Protein AF-A0A7S1MM75-F1 (afdb_monomer_lite)

InterPro domains:
  IPR050910 JMJD6 family arginine demethylases/lysyl-hydroxylases [PTHR12480] (43-169)

Radius of gyration: 20.48 Å; chains: 1; bounding box: 41×46×48 Å

Sequence (169 aa):
VRCKRLVRPDWSQARWQQDDLRSRAWPEATREPVDGGQKCLRLGVSEADRVDPDRPAILDGVMDLWPDRGRWELGSLLREYGDAELVVGATSPEEDEEGGDEAASMPVTMTLQGYCEYARRQRDDCPLYIFDDTFLDSGCSLAGAYSRPPCFAEDFMAALGECRPPHRW

pLDDT: mean 81.1, std 16.84, range [35.84, 98.25]

Structure (mmCIF, N/CA/C/O backbone):
data_AF-A0A7S1MM75-F1
#
_entry.id   AF-A0A7S1MM75-F1
#
loop_
_atom_site.group_PDB
_atom_site.id
_atom_site.type_symbol
_atom_site.label_atom_id
_atom_site.label_alt_id
_atom_site.label_comp_id
_atom_site.label_asym_id
_atom_site.label_entity_id
_atom_site.label_seq_id
_atom_site.pdbx_PDB_ins_code
_a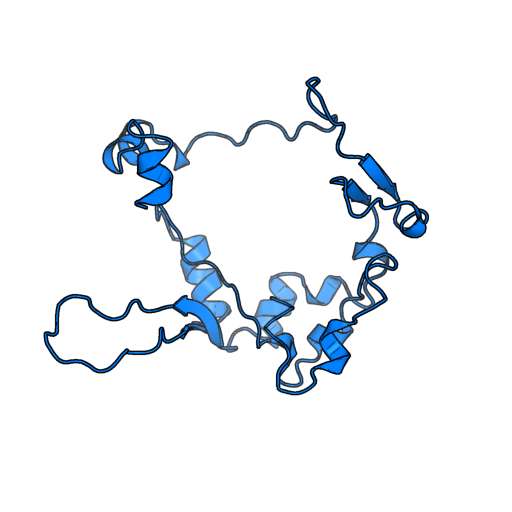tom_site.Cartn_x
_atom_site.Cartn_y
_atom_site.Cartn_z
_atom_site.occupancy
_atom_site.B_iso_or_equiv
_atom_site.auth_seq_id
_atom_site.auth_comp_id
_atom_site.auth_asym_id
_atom_site.auth_atom_id
_atom_site.pdbx_PDB_model_num
ATOM 1 N N . VAL A 1 1 ? 5.642 19.246 6.621 1.00 49.38 1 VAL A N 1
ATOM 2 C CA . VAL A 1 1 ? 5.010 20.596 6.514 1.00 49.38 1 VAL A CA 1
ATOM 3 C C . VAL A 1 1 ? 5.926 21.660 5.890 1.00 49.38 1 VAL A C 1
ATOM 5 O O . VAL A 1 1 ? 5.449 22.447 5.077 1.00 49.38 1 VAL A O 1
ATOM 8 N N . ARG A 1 2 ? 7.236 21.676 6.189 1.00 37.78 2 ARG A N 1
ATOM 9 C CA . ARG A 1 2 ? 8.204 22.658 5.648 1.00 37.78 2 ARG A CA 1
ATOM 10 C C . ARG A 1 2 ? 8.269 22.685 4.109 1.00 37.78 2 ARG A C 1
ATOM 12 O O . ARG A 1 2 ? 8.165 23.755 3.522 1.00 37.78 2 ARG A O 1
ATOM 19 N N . CYS A 1 3 ? 8.307 21.518 3.460 1.00 35.84 3 CYS A N 1
ATOM 20 C CA . CYS A 1 3 ? 8.364 21.405 1.994 1.00 35.84 3 CYS A CA 1
ATOM 21 C C . CYS A 1 3 ? 7.099 21.951 1.306 1.00 35.84 3 CYS A C 1
ATOM 23 O O . CYS A 1 3 ? 7.188 22.644 0.300 1.00 35.84 3 CYS A O 1
ATOM 25 N N . LYS A 1 4 ? 5.916 21.713 1.894 1.00 41.34 4 LYS A N 1
ATOM 26 C CA . LYS A 1 4 ? 4.640 22.246 1.384 1.00 41.34 4 LYS A CA 1
ATOM 27 C C . LYS A 1 4 ? 4.546 23.774 1.558 1.00 41.34 4 LYS A C 1
ATOM 29 O O . LYS A 1 4 ? 4.078 24.449 0.650 1.00 41.34 4 LYS A O 1
ATOM 34 N N . ARG A 1 5 ? 5.063 24.326 2.668 1.00 45.28 5 ARG A N 1
ATOM 35 C CA . ARG A 1 5 ? 5.125 25.784 2.926 1.00 45.28 5 ARG A CA 1
ATOM 36 C C . ARG A 1 5 ? 6.074 26.538 1.993 1.00 45.28 5 ARG A C 1
ATOM 38 O O . ARG A 1 5 ? 5.796 27.688 1.679 1.00 45.28 5 ARG A O 1
ATOM 45 N N . LEU A 1 6 ? 7.177 25.920 1.563 1.00 49.62 6 LEU A N 1
ATOM 46 C CA . LEU A 1 6 ? 8.132 26.551 0.639 1.00 49.62 6 LEU A CA 1
ATOM 47 C C . LEU A 1 6 ? 7.530 26.768 -0.755 1.00 49.62 6 LEU A C 1
ATOM 49 O O . LEU A 1 6 ? 7.788 27.789 -1.380 1.00 49.62 6 LEU A O 1
ATOM 53 N N . VAL A 1 7 ? 6.701 25.830 -1.220 1.00 52.22 7 VAL A N 1
ATOM 54 C CA . VAL A 1 7 ? 6.049 25.908 -2.538 1.00 52.22 7 VAL A CA 1
ATOM 55 C C . VAL A 1 7 ? 4.727 26.687 -2.472 1.00 52.22 7 VAL A C 1
ATOM 57 O O . VAL A 1 7 ? 4.302 27.269 -3.467 1.00 52.22 7 VAL A O 1
ATOM 60 N N . ARG A 1 8 ? 4.066 26.715 -1.305 1.00 57.75 8 ARG A N 1
ATOM 61 C CA . ARG A 1 8 ? 2.775 27.388 -1.072 1.00 57.75 8 ARG A CA 1
ATOM 62 C C . ARG A 1 8 ? 2.793 28.155 0.257 1.00 57.75 8 ARG A C 1
ATOM 64 O O . ARG A 1 8 ? 2.260 27.673 1.257 1.00 57.75 8 ARG A O 1
ATOM 71 N N . PRO A 1 9 ? 3.421 29.343 0.304 1.00 60.53 9 PRO A N 1
ATOM 72 C CA . PRO A 1 9 ? 3.536 30.134 1.534 1.00 60.53 9 PRO A CA 1
ATOM 73 C C . PRO A 1 9 ? 2.181 30.644 2.053 1.00 60.53 9 PRO A C 1
ATOM 75 O O . PRO A 1 9 ? 2.051 30.968 3.231 1.00 60.53 9 PRO A O 1
ATOM 78 N N . ASP A 1 10 ? 1.162 30.660 1.193 1.00 59.78 10 ASP A N 1
ATOM 79 C CA . ASP A 1 10 ? -0.234 30.979 1.491 1.00 59.78 10 ASP A CA 1
ATOM 80 C C . ASP A 1 10 ? -1.006 29.824 2.162 1.00 59.78 10 ASP A C 1
ATOM 82 O O . ASP A 1 10 ? -2.157 30.001 2.569 1.00 59.78 10 ASP A O 1
ATOM 86 N N . TRP A 1 11 ? -0.410 28.632 2.262 1.00 61.09 11 TRP A N 1
ATOM 87 C CA . TRP A 1 11 ? -0.974 27.473 2.954 1.00 61.09 11 TRP A CA 1
ATOM 88 C C . TRP A 1 11 ? -0.505 27.444 4.414 1.00 61.09 11 TRP A C 1
ATOM 90 O O . TRP A 1 11 ? 0.391 26.688 4.796 1.00 61.09 11 TRP A O 1
ATOM 100 N N . SER A 1 12 ? -1.113 28.293 5.245 1.00 65.94 12 SER A N 1
ATOM 101 C CA . SER A 1 12 ? -1.007 28.193 6.704 1.00 65.94 12 SER A CA 1
ATOM 102 C C . SER A 1 12 ? -1.978 27.135 7.239 1.00 65.94 12 SER A C 1
ATOM 104 O O . SER A 1 12 ? -3.026 26.887 6.644 1.00 65.94 12 SER A O 1
ATOM 106 N N . GLN A 1 13 ? -1.664 26.524 8.385 1.00 57.41 13 GLN A N 1
ATOM 107 C CA . GLN A 1 13 ? -2.578 25.585 9.049 1.00 57.41 13 GLN A CA 1
ATOM 108 C C . GLN A 1 13 ? -3.929 26.247 9.388 1.00 57.41 13 GLN A C 1
ATOM 110 O O . GLN A 1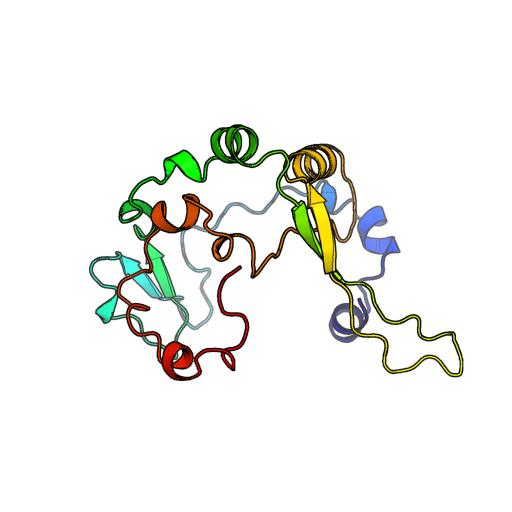 13 ? -4.979 25.632 9.250 1.00 57.41 13 GLN A O 1
ATOM 115 N N . ALA A 1 14 ? -3.916 27.546 9.710 1.00 61.94 14 ALA A N 1
ATOM 116 C CA . ALA A 1 14 ? -5.122 28.331 9.968 1.00 61.94 14 ALA A CA 1
ATOM 117 C C . ALA A 1 14 ? -6.068 28.421 8.754 1.00 61.94 14 ALA A C 1
ATOM 119 O O . ALA A 1 14 ? -7.286 28.442 8.924 1.00 61.94 14 ALA A O 1
ATOM 120 N N . ARG A 1 15 ? -5.533 28.428 7.525 1.00 63.41 15 ARG A N 1
ATOM 121 C CA . 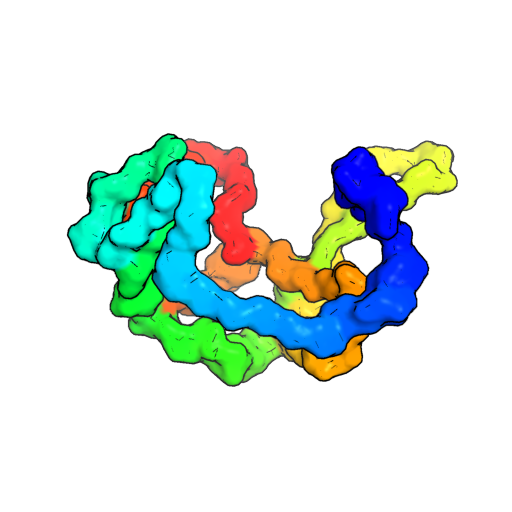ARG A 1 15 ? -6.342 28.534 6.303 1.00 63.41 15 ARG A CA 1
ATOM 122 C C . ARG A 1 15 ? -7.184 27.287 6.030 1.00 63.41 15 ARG A C 1
ATOM 124 O O . ARG A 1 15 ? -8.301 27.411 5.542 1.00 63.41 15 ARG A O 1
ATOM 131 N N . TRP A 1 16 ? -6.682 26.099 6.372 1.00 57.56 16 TRP A N 1
ATOM 132 C CA . TRP A 1 16 ? -7.411 24.837 6.186 1.00 57.56 16 TRP A CA 1
ATOM 133 C C . TRP A 1 16 ? -8.734 24.813 6.953 1.00 57.56 16 TRP A C 1
ATOM 135 O O . TRP A 1 16 ? -9.756 24.401 6.401 1.00 57.56 16 TRP A O 1
ATOM 145 N N . GLN A 1 17 ? -8.717 25.313 8.194 1.00 61.56 17 GLN A N 1
ATOM 146 C CA . GLN A 1 17 ? -9.915 25.437 9.023 1.00 61.56 17 GLN A CA 1
ATOM 147 C C . GLN A 1 17 ? -10.809 26.598 8.583 1.00 61.56 17 GLN A C 1
ATOM 149 O O . GLN A 1 17 ? -12.029 26.463 8.592 1.00 61.56 17 GLN A O 1
ATOM 154 N N . GLN A 1 18 ? -10.214 27.723 8.176 1.00 64.50 18 GLN A N 1
ATOM 155 C CA . GLN A 1 18 ? -10.958 28.910 7.753 1.00 64.50 18 GLN A CA 1
ATOM 156 C C . GLN A 1 18 ? -11.769 28.677 6.468 1.00 64.50 18 GLN A C 1
ATOM 158 O O . GLN A 1 18 ? -12.900 29.147 6.372 1.00 64.50 18 GLN A O 1
ATOM 163 N N . ASP A 1 19 ? -11.211 27.931 5.513 1.00 66.94 19 ASP A N 1
ATOM 164 C CA . ASP A 1 19 ? -11.846 27.644 4.220 1.00 66.94 19 ASP A CA 1
ATOM 165 C C . ASP A 1 19 ? -12.695 26.351 4.239 1.00 66.94 19 ASP A C 1
ATOM 167 O O . ASP A 1 19 ? -13.187 25.936 3.186 1.00 66.94 19 ASP A O 1
ATOM 171 N N . ASP A 1 20 ? -12.829 25.702 5.409 1.00 68.69 20 ASP A N 1
ATOM 172 C CA . ASP A 1 20 ? -13.506 24.412 5.636 1.00 68.69 20 ASP A CA 1
ATOM 173 C C . ASP A 1 20 ? -13.202 23.391 4.526 1.00 68.69 20 ASP A C 1
ATOM 175 O O . ASP A 1 20 ? -14.082 22.705 4.014 1.00 68.69 20 ASP A O 1
ATOM 179 N N . LEU A 1 21 ? -11.929 23.293 4.115 1.00 65.94 21 LEU A N 1
ATOM 180 C CA . LEU A 1 21 ? -11.534 22.500 2.941 1.00 65.94 21 LEU A CA 1
ATOM 181 C C . LEU A 1 21 ? -11.920 21.018 3.067 1.00 65.94 21 LEU A C 1
ATOM 183 O O . LEU A 1 21 ? -12.115 20.353 2.054 1.00 65.94 21 LEU A O 1
ATOM 187 N N . ARG A 1 22 ? -12.102 20.526 4.297 1.00 63.38 22 ARG A N 1
ATOM 188 C CA . ARG A 1 22 ? -12.620 19.187 4.615 1.00 63.38 22 ARG A CA 1
ATOM 189 C C . ARG A 1 22 ? -14.052 18.926 4.125 1.00 63.38 22 ARG A C 1
ATOM 191 O O . ARG A 1 22 ? -14.415 17.768 3.952 1.00 63.38 22 ARG A O 1
ATOM 198 N N . SER A 1 23 ? -14.877 19.963 3.960 1.00 68.50 23 SER A N 1
ATOM 199 C CA . SER A 1 23 ? -16.274 19.839 3.521 1.00 68.50 23 SER A CA 1
ATOM 200 C C . SER A 1 23 ? -16.444 20.060 2.024 1.00 68.50 23 SER A C 1
ATOM 202 O O . SER A 1 23 ? -17.539 19.865 1.490 1.00 68.50 23 SER A O 1
ATOM 204 N N . ARG A 1 24 ? -15.369 20.442 1.323 1.00 71.88 24 ARG A N 1
ATOM 205 C CA . ARG A 1 24 ? -15.412 20.575 -0.128 1.00 71.88 24 ARG A CA 1
ATOM 206 C C . ARG A 1 24 ? -15.689 19.220 -0.756 1.00 71.88 24 ARG A C 1
ATOM 208 O O . ARG A 1 24 ? -15.008 18.235 -0.480 1.00 71.88 24 ARG A O 1
ATOM 215 N N . ALA A 1 25 ? -16.674 19.202 -1.647 1.00 74.50 25 ALA A N 1
ATOM 216 C CA . ALA A 1 25 ? -16.888 18.064 -2.515 1.00 74.50 25 ALA A CA 1
ATOM 217 C C . ALA A 1 25 ? -15.629 17.834 -3.356 1.00 74.50 25 ALA A C 1
ATOM 219 O O . ALA A 1 25 ? -15.019 18.780 -3.868 1.00 74.50 25 ALA A O 1
ATOM 220 N N . TRP A 1 26 ? -15.255 16.568 -3.496 1.00 75.06 26 TRP A N 1
ATOM 221 C CA . TRP A 1 26 ? -14.245 16.180 -4.462 1.00 75.06 26 TRP A CA 1
ATOM 222 C C . TRP A 1 26 ? -14.721 16.588 -5.860 1.00 75.06 26 TRP A C 1
ATOM 224 O O . TRP A 1 26 ? -15.918 16.472 -6.146 1.00 75.06 26 TRP A O 1
ATOM 234 N N . PRO A 1 27 ? -13.824 17.088 -6.727 1.00 77.62 27 PRO A N 1
ATOM 235 C CA . PRO A 1 27 ? -14.190 17.341 -8.111 1.00 77.62 27 PRO A CA 1
ATOM 236 C C . PRO A 1 27 ? -14.683 16.038 -8.749 1.00 77.62 27 PRO A C 1
ATOM 238 O O . PRO A 1 27 ? -14.236 14.950 -8.375 1.00 77.62 27 PRO A O 1
ATOM 241 N N . GLU A 1 28 ? -15.596 16.141 -9.716 1.00 74.75 28 GLU A N 1
ATOM 242 C CA . GLU A 1 28 ? -15.983 14.967 -10.495 1.00 74.75 28 GLU A CA 1
ATOM 243 C C . GLU A 1 28 ? -14.736 14.345 -11.124 1.00 74.75 28 GLU A C 1
ATOM 245 O O . GLU A 1 28 ? -13.902 15.042 -11.708 1.00 74.75 28 GLU A O 1
ATOM 250 N N . ALA A 1 29 ? -14.598 13.026 -10.980 1.00 68.94 29 ALA A N 1
ATOM 251 C CA . ALA A 1 29 ? -13.496 12.301 -11.582 1.00 68.94 29 ALA A CA 1
ATOM 252 C C . ALA A 1 29 ? -13.553 12.495 -13.103 1.00 68.94 29 ALA A C 1
ATOM 254 O O . ALA A 1 29 ? -14.459 11.997 -13.778 1.00 68.94 29 ALA A O 1
ATOM 255 N N . THR A 1 30 ? -12.588 13.228 -13.650 1.00 61.44 30 THR A N 1
ATOM 256 C CA . THR A 1 30 ? -12.484 13.434 -15.090 1.00 61.44 30 THR A CA 1
ATOM 257 C C . THR A 1 30 ? -12.125 12.103 -15.737 1.00 61.44 30 THR A C 1
ATOM 259 O O . THR A 1 30 ? -11.048 11.557 -15.505 1.00 61.44 30 THR A O 1
ATOM 262 N N . ARG A 1 31 ? -13.050 11.552 -16.530 1.00 57.22 31 ARG A N 1
ATOM 263 C CA . ARG A 1 31 ? -12.836 10.285 -17.251 1.00 57.22 31 ARG A CA 1
ATOM 264 C C . ARG A 1 31 ? -11.818 10.415 -18.381 1.00 57.22 31 ARG A C 1
ATOM 266 O O . ARG A 1 31 ? -11.221 9.414 -18.768 1.00 57.22 31 ARG A O 1
ATOM 273 N N . GLU A 1 32 ? -11.619 11.632 -18.872 1.00 57.16 32 GLU A N 1
ATOM 274 C CA . GLU A 1 32 ? -10.648 11.952 -19.909 1.00 57.16 32 GLU A CA 1
ATOM 275 C C . GLU A 1 32 ? -9.541 12.851 -19.348 1.00 57.16 32 GLU A C 1
ATOM 277 O O . GLU A 1 32 ? -9.818 13.685 -18.479 1.00 57.16 32 GLU A O 1
ATOM 282 N N . PRO A 1 33 ? -8.290 12.698 -19.819 1.00 54.22 33 PRO A N 1
ATOM 283 C CA . PRO A 1 33 ? -7.217 13.616 -19.475 1.00 54.22 33 PRO A CA 1
ATOM 284 C C . PRO A 1 33 ? -7.628 15.039 -19.857 1.00 54.22 33 PRO A C 1
ATOM 286 O O . PRO A 1 33 ? -7.939 15.303 -21.017 1.00 54.22 33 PRO A O 1
ATOM 289 N N . VAL A 1 34 ? -7.633 15.949 -18.884 1.00 54.22 34 VAL A N 1
ATOM 290 C CA . VAL A 1 34 ? -7.856 17.374 -19.140 1.00 54.22 34 VAL A CA 1
ATOM 291 C C . VAL A 1 34 ? -6.722 17.863 -20.046 1.00 54.22 34 VAL A C 1
ATOM 293 O O . VAL A 1 34 ? -5.548 17.684 -19.723 1.00 54.22 34 VAL A O 1
ATOM 296 N N . ASP A 1 35 ? -7.081 18.398 -21.211 1.00 45.25 35 ASP A N 1
ATOM 297 C CA . ASP A 1 35 ? -6.161 18.800 -22.279 1.00 45.25 35 ASP A CA 1
ATOM 298 C C . ASP A 1 35 ? -5.044 19.726 -21.760 1.00 45.25 35 ASP A C 1
ATOM 300 O O . ASP A 1 35 ? -5.319 20.716 -21.078 1.00 45.25 35 ASP A O 1
ATOM 304 N N . GLY A 1 36 ? -3.779 19.420 -22.086 1.00 49.88 36 GLY A N 1
ATOM 305 C CA . GLY A 1 36 ? -2.650 20.245 -21.625 1.00 49.88 36 GLY A CA 1
ATOM 306 C C . GLY A 1 36 ? -1.224 19.679 -21.673 1.00 49.88 36 GLY A C 1
ATOM 307 O O . GLY A 1 36 ? -0.341 20.292 -21.084 1.00 49.88 36 GLY A O 1
ATOM 308 N N . GLY A 1 37 ? -0.955 18.570 -22.373 1.00 55.03 37 GLY A N 1
ATOM 309 C CA . GLY A 1 37 ? 0.415 18.071 -22.594 1.00 55.03 37 GLY A CA 1
ATOM 310 C C . GLY A 1 37 ? 0.772 16.828 -21.772 1.00 55.03 37 GLY A C 1
ATOM 311 O O . GLY A 1 37 ? 0.523 16.762 -20.578 1.00 55.03 37 GLY A O 1
ATOM 312 N N . GLN A 1 38 ? 1.325 15.828 -22.472 1.00 54.47 38 GLN A N 1
ATOM 313 C CA . GLN A 1 38 ? 1.525 14.431 -22.054 1.00 54.47 38 GLN A CA 1
ATOM 314 C C . GLN A 1 38 ? 0.254 13.740 -21.533 1.00 54.47 38 GLN A C 1
ATOM 316 O O . GLN A 1 38 ? 0.001 13.612 -20.340 1.00 54.47 38 GLN A O 1
ATOM 321 N N . LYS A 1 39 ? -0.528 13.214 -22.485 1.00 67.62 39 LYS A N 1
ATOM 322 C CA . LYS A 1 39 ? -1.594 12.244 -22.214 1.00 67.62 39 LYS A CA 1
ATOM 323 C C . LYS A 1 39 ? -0.980 11.069 -21.449 1.00 67.62 39 LYS A C 1
ATOM 325 O O . LYS A 1 39 ? -0.163 10.345 -22.021 1.00 67.62 39 LYS A O 1
ATOM 330 N N . CYS A 1 40 ? -1.353 10.914 -20.179 1.00 73.25 40 CYS A N 1
ATOM 331 C CA . CYS A 1 40 ? -1.149 9.671 -19.445 1.00 73.25 40 CYS A CA 1
ATOM 332 C C . CYS A 1 40 ? -1.718 8.545 -20.315 1.00 73.25 40 CYS A C 1
ATOM 334 O O . CYS A 1 40 ? -2.897 8.582 -20.682 1.00 73.25 40 CYS A O 1
ATOM 336 N N . LEU A 1 41 ? -0.854 7.635 -20.764 1.00 83.12 41 LEU A N 1
ATOM 337 C CA . LEU A 1 41 ? -1.247 6.591 -21.702 1.00 83.12 41 LEU A CA 1
ATOM 338 C C . LEU A 1 41 ? -2.171 5.618 -20.971 1.00 83.12 41 LEU A C 1
ATOM 340 O O . LEU A 1 41 ? -1.823 5.139 -19.902 1.00 83.12 41 LEU A O 1
ATOM 344 N N . ARG A 1 42 ? -3.347 5.319 -21.516 1.00 87.69 42 ARG A N 1
ATOM 345 C CA . ARG A 1 42 ? -4.264 4.350 -20.912 1.00 87.69 42 ARG A CA 1
ATOM 346 C C . ARG A 1 42 ? -4.227 3.058 -21.718 1.00 87.69 42 ARG A C 1
ATOM 348 O O . ARG A 1 42 ? -4.460 3.106 -22.923 1.00 87.69 42 ARG A O 1
ATOM 355 N N . LEU A 1 43 ? -3.897 1.950 -21.065 1.00 90.31 43 LEU A N 1
ATOM 356 C CA . LEU A 1 43 ? -3.708 0.627 -21.667 1.00 90.31 43 LEU A CA 1
ATOM 357 C C . LEU A 1 43 ? -4.557 -0.402 -20.925 1.00 90.31 43 LEU A C 1
ATOM 359 O O . LEU A 1 43 ? -4.751 -0.285 -19.717 1.00 90.31 43 LEU A O 1
ATOM 363 N N . GLY A 1 44 ? -5.025 -1.435 -21.621 1.00 92.00 44 GLY A N 1
ATOM 364 C CA . GLY A 1 44 ? -5.539 -2.632 -20.953 1.00 92.00 44 GLY A CA 1
ATOM 365 C C . GLY A 1 44 ? -4.397 -3.532 -20.481 1.00 92.00 44 GLY A C 1
ATOM 366 O O . GLY A 1 44 ? -3.310 -3.511 -21.052 1.00 92.00 44 GLY A O 1
ATOM 367 N N . VAL A 1 45 ? -4.640 -4.380 -19.479 1.00 92.44 45 VAL A N 1
ATOM 368 C CA . VAL A 1 45 ? -3.631 -5.323 -18.959 1.00 92.44 45 VAL A CA 1
ATOM 369 C C . VAL A 1 45 ? -3.055 -6.266 -20.028 1.00 92.44 45 VAL A C 1
ATOM 371 O O . VAL A 1 45 ? -1.911 -6.695 -19.916 1.00 92.44 45 VAL A O 1
ATOM 374 N N . SER A 1 46 ? -3.804 -6.543 -21.101 1.00 92.75 46 SER A N 1
ATOM 375 C CA . SER A 1 46 ? -3.328 -7.313 -22.260 1.00 92.75 46 SER A CA 1
ATOM 376 C C . SER A 1 46 ? -2.255 -6.599 -23.090 1.00 92.75 46 SER A C 1
ATOM 378 O O . SER A 1 46 ? -1.610 -7.241 -23.908 1.00 92.75 46 SER A O 1
ATOM 380 N N . GLU A 1 47 ? -2.097 -5.288 -22.912 1.00 93.38 47 GLU A N 1
ATOM 381 C CA . GLU A 1 47 ? -1.123 -4.425 -23.593 1.00 93.38 47 GLU A CA 1
ATOM 382 C C . GLU A 1 47 ? -0.015 -3.953 -22.635 1.00 93.38 47 GLU A C 1
ATOM 384 O O . GLU A 1 47 ? 0.639 -2.939 -22.879 1.00 93.38 47 GLU A O 1
ATOM 389 N N . ALA A 1 48 ? 0.177 -4.647 -21.509 1.00 91.75 48 ALA A N 1
ATOM 390 C CA . ALA A 1 48 ? 1.162 -4.276 -20.495 1.00 91.75 48 ALA A CA 1
ATOM 391 C C . ALA A 1 48 ? 2.602 -4.224 -21.050 1.00 91.75 48 ALA A C 1
ATOM 393 O O . ALA A 1 48 ? 3.412 -3.433 -20.580 1.00 91.75 48 ALA A O 1
ATOM 394 N N . ASP A 1 49 ? 2.911 -5.002 -22.087 1.00 91.44 49 ASP A N 1
ATOM 395 C CA . ASP A 1 49 ? 4.192 -4.983 -22.808 1.00 91.44 49 ASP A CA 1
ATOM 396 C C . ASP A 1 49 ? 4.465 -3.662 -23.551 1.00 91.44 49 ASP A C 1
ATOM 398 O O . ASP A 1 49 ? 5.600 -3.381 -23.931 1.00 91.44 49 ASP A O 1
ATOM 402 N N . ARG A 1 50 ? 3.435 -2.831 -23.747 1.00 90.81 50 ARG A N 1
ATOM 403 C CA . ARG A 1 50 ? 3.518 -1.522 -24.415 1.00 90.81 50 ARG A CA 1
ATOM 404 C C . ARG A 1 50 ? 3.734 -0.369 -23.435 1.00 90.81 50 ARG A C 1
ATOM 406 O O . ARG A 1 50 ? 3.773 0.784 -23.868 1.00 90.81 50 ARG A O 1
ATOM 413 N N . VAL A 1 51 ? 3.820 -0.656 -22.132 1.00 90.38 51 VAL A N 1
ATOM 414 C CA . VAL A 1 51 ? 4.116 0.351 -21.109 1.00 90.38 51 VAL A CA 1
ATOM 415 C C . VAL A 1 51 ? 5.532 0.872 -21.337 1.00 90.38 51 VAL A C 1
ATOM 417 O O . VAL A 1 51 ? 6.508 0.132 -21.260 1.00 90.38 51 VAL A O 1
ATOM 420 N N . ASP A 1 52 ? 5.627 2.164 -21.627 1.00 89.31 52 ASP A N 1
ATOM 421 C CA . ASP A 1 52 ? 6.892 2.879 -21.744 1.00 89.31 52 ASP A CA 1
ATOM 422 C C . ASP A 1 52 ? 7.371 3.275 -20.334 1.00 89.31 52 ASP A C 1
ATOM 424 O O . ASP A 1 52 ? 6.656 4.017 -19.652 1.00 89.31 52 ASP A O 1
ATOM 428 N N . PRO A 1 53 ? 8.545 2.803 -19.871 1.00 86.50 53 PRO A N 1
ATOM 429 C CA . PRO A 1 53 ? 9.035 3.089 -18.523 1.00 86.50 53 PRO A CA 1
ATOM 430 C C . PRO A 1 53 ? 9.302 4.582 -18.277 1.00 86.50 53 PRO A C 1
ATOM 432 O O . PRO A 1 53 ? 9.270 5.018 -17.127 1.00 86.50 53 PRO A O 1
ATOM 435 N N . ASP A 1 54 ? 9.509 5.377 -19.331 1.00 89.62 54 ASP A N 1
ATOM 436 C CA . ASP A 1 54 ? 9.795 6.811 -19.229 1.00 89.62 54 ASP A CA 1
ATOM 437 C C . ASP A 1 54 ? 8.522 7.677 -19.262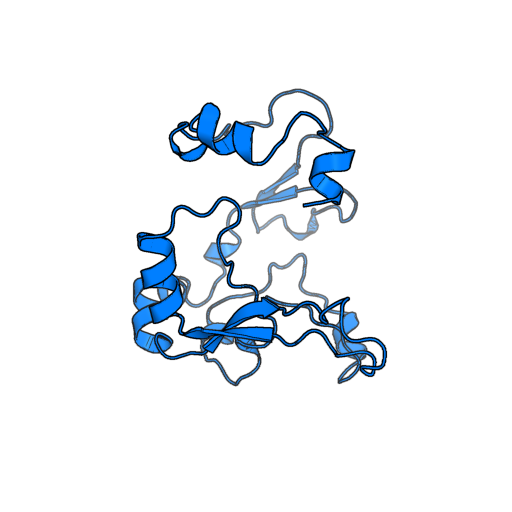 1.00 89.62 54 ASP A C 1
ATOM 439 O O . ASP A 1 54 ? 8.591 8.913 -19.208 1.00 89.62 54 ASP A O 1
ATOM 443 N N . ARG A 1 55 ? 7.332 7.065 -19.371 1.00 87.56 55 ARG A N 1
ATOM 444 C CA . ARG A 1 55 ? 6.061 7.787 -19.527 1.00 87.56 55 ARG A CA 1
ATOM 445 C C . ARG A 1 55 ? 4.971 7.259 -18.592 1.00 87.56 55 ARG A C 1
ATOM 447 O O . ARG A 1 55 ? 4.648 6.077 -18.634 1.00 87.56 55 ARG A O 1
ATOM 454 N N . PRO A 1 56 ? 4.296 8.137 -17.824 1.00 89.12 56 PRO A N 1
ATOM 455 C CA . PRO A 1 56 ? 3.165 7.726 -17.001 1.00 89.12 56 PRO A CA 1
ATOM 456 C C . PRO A 1 56 ? 2.048 7.072 -17.822 1.00 89.12 56 PRO A C 1
ATOM 458 O O . PRO A 1 56 ? 1.630 7.594 -18.865 1.00 89.12 56 PRO A O 1
ATOM 461 N N . ALA A 1 57 ? 1.540 5.956 -17.304 1.00 88.38 57 ALA A N 1
ATOM 462 C CA . ALA A 1 57 ? 0.436 5.213 -17.884 1.00 88.38 57 ALA A CA 1
ATOM 463 C C . ALA A 1 57 ? -0.551 4.724 -16.809 1.00 88.38 57 ALA A C 1
ATOM 465 O O . ALA A 1 57 ? -0.173 4.480 -15.663 1.00 88.38 57 ALA A O 1
ATOM 466 N N . ILE A 1 58 ? -1.817 4.562 -17.192 1.00 90.06 58 ILE A N 1
ATOM 467 C CA . ILE A 1 58 ? -2.857 3.864 -16.431 1.00 90.06 58 ILE A CA 1
ATOM 468 C C . ILE A 1 58 ? -3.064 2.502 -17.089 1.00 90.06 58 ILE A C 1
ATOM 470 O O . ILE A 1 58 ? -3.412 2.438 -18.268 1.00 90.06 58 ILE A O 1
ATOM 474 N N . LEU A 1 59 ? -2.877 1.431 -16.321 1.00 91.75 59 LEU A N 1
ATOM 475 C CA . LEU A 1 59 ? -3.131 0.064 -16.764 1.00 91.75 59 LEU A CA 1
ATOM 476 C C . LEU A 1 59 ? -4.468 -0.424 -16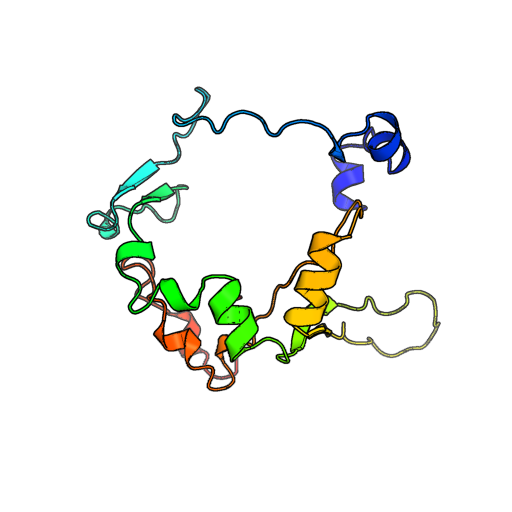.187 1.00 91.75 59 LEU A C 1
ATOM 478 O O . LEU A 1 59 ? -4.586 -0.680 -14.988 1.00 91.75 59 LEU A O 1
ATOM 482 N N . ASP A 1 60 ? -5.486 -0.525 -17.035 1.00 92.19 60 ASP A N 1
ATOM 483 C CA . ASP A 1 60 ? -6.813 -1.021 -16.672 1.00 92.19 60 ASP A CA 1
ATOM 484 C C . ASP A 1 60 ? -6.841 -2.554 -16.595 1.00 92.19 60 ASP A C 1
ATOM 486 O O . ASP A 1 60 ? -6.109 -3.247 -17.302 1.00 92.19 60 ASP A O 1
ATOM 490 N N . GLY A 1 61 ? -7.730 -3.103 -15.764 1.00 92.19 61 GLY A N 1
ATOM 491 C CA . GLY A 1 61 ? -7.958 -4.552 -15.667 1.00 92.19 61 GLY A CA 1
ATOM 492 C C . GLY A 1 61 ? -6.877 -5.329 -14.906 1.00 92.19 61 GLY A C 1
ATOM 493 O O . GLY A 1 61 ? -6.924 -6.551 -14.838 1.00 92.19 61 GLY A O 1
ATOM 494 N N . VAL A 1 62 ? -5.908 -4.647 -14.287 1.00 93.19 62 VAL A N 1
ATOM 495 C CA . VAL A 1 62 ? -4.846 -5.292 -13.491 1.00 93.19 62 VAL A CA 1
ATOM 496 C C . VAL A 1 62 ? -5.407 -6.139 -12.352 1.00 93.19 62 VAL A C 1
ATOM 498 O O . VAL A 1 62 ? -4.958 -7.260 -12.131 1.00 93.19 62 VAL A O 1
ATOM 501 N N . MET A 1 63 ? -6.396 -5.610 -11.628 1.00 92.38 63 MET A N 1
ATOM 502 C CA . MET A 1 63 ? -6.990 -6.315 -10.489 1.00 92.38 63 MET A CA 1
ATOM 503 C C . MET A 1 63 ? -7.824 -7.530 -10.911 1.00 92.38 63 MET A C 1
ATOM 505 O O . MET A 1 63 ? -8.151 -8.348 -10.058 1.00 92.38 63 MET A O 1
ATOM 509 N N . ASP A 1 64 ? -8.161 -7.670 -12.196 1.00 92.88 64 ASP A N 1
ATOM 510 C CA . ASP A 1 64 ? -8.874 -8.847 -12.705 1.00 92.88 64 ASP A CA 1
ATOM 511 C C . ASP A 1 64 ? -7.948 -10.073 -12.786 1.00 92.88 64 ASP A C 1
ATOM 513 O O . ASP A 1 64 ? -8.421 -11.203 -12.872 1.00 92.88 64 ASP A O 1
ATOM 517 N N . LEU A 1 65 ? -6.626 -9.860 -12.715 1.00 92.06 65 LEU A N 1
ATOM 518 C CA . LEU A 1 65 ? -5.628 -10.926 -12.613 1.00 92.06 65 LEU A CA 1
ATOM 519 C C . LEU A 1 65 ? -5.425 -11.427 -11.177 1.00 92.06 65 LEU A C 1
ATOM 521 O O . LEU A 1 65 ? -4.757 -12.442 -10.977 1.00 92.06 65 LEU A O 1
ATOM 525 N N . TRP A 1 66 ? -5.948 -10.715 -10.174 1.00 95.12 66 TRP A N 1
ATOM 526 C CA . TRP A 1 66 ? -5.711 -11.066 -8.778 1.00 95.12 66 TRP A CA 1
ATOM 527 C C . TRP A 1 66 ? -6.394 -12.394 -8.434 1.00 95.12 66 TRP A C 1
ATOM 529 O O . TRP A 1 66 ? -7.598 -12.522 -8.666 1.00 95.12 66 TRP A O 1
ATOM 539 N N . PRO A 1 67 ? -5.668 -13.363 -7.839 1.00 95.50 67 PRO A N 1
ATOM 540 C CA . PRO A 1 67 ? -6.230 -14.673 -7.518 1.00 95.50 67 PRO A CA 1
ATOM 541 C C . PRO A 1 67 ? -7.453 -14.615 -6.601 1.00 95.50 67 PRO A C 1
ATOM 543 O O . PRO A 1 67 ? -8.364 -15.426 -6.746 1.00 95.50 67 PRO A O 1
ATOM 546 N N . ASP A 1 68 ? -7.473 -13.663 -5.663 1.00 94.75 68 ASP A N 1
ATOM 547 C CA . ASP A 1 68 ? -8.593 -13.477 -4.747 1.00 94.75 68 ASP A CA 1
ATOM 548 C C . ASP A 1 68 ? -8.727 -12.012 -4.315 1.00 94.75 68 ASP A C 1
ATOM 550 O O . ASP A 1 68 ? -8.326 -11.587 -3.227 1.00 94.75 68 ASP A O 1
ATOM 554 N N . ARG A 1 69 ? -9.331 -11.213 -5.194 1.00 92.62 69 ARG A N 1
ATOM 555 C CA . ARG A 1 69 ? -9.610 -9.798 -4.925 1.00 92.62 69 ARG A CA 1
ATOM 556 C C . ARG A 1 69 ? -10.499 -9.583 -3.690 1.00 92.62 69 ARG A C 1
ATOM 558 O O . ARG A 1 69 ? -10.364 -8.552 -3.033 1.00 92.62 69 ARG A O 1
ATOM 565 N N . GLY A 1 70 ? -11.383 -10.526 -3.356 1.00 93.69 70 GLY A N 1
ATOM 566 C CA . GLY A 1 70 ? -12.335 -10.392 -2.244 1.00 93.69 70 GLY A CA 1
ATOM 567 C C . GLY A 1 70 ? -11.664 -10.348 -0.868 1.00 93.69 70 GLY A C 1
ATOM 568 O O . GLY A 1 70 ? -12.207 -9.779 0.083 1.00 93.69 70 GLY A O 1
ATOM 569 N N . ARG A 1 71 ? -10.448 -10.891 -0.753 1.00 94.38 71 ARG A N 1
ATOM 570 C CA . ARG A 1 71 ? -9.661 -10.838 0.491 1.00 94.38 71 ARG A CA 1
ATOM 571 C C . ARG A 1 71 ? -9.110 -9.454 0.808 1.00 94.38 71 ARG A C 1
ATOM 573 O O . ARG A 1 71 ? -8.872 -9.158 1.972 1.00 94.38 71 ARG A O 1
ATOM 580 N N . TRP A 1 72 ? -8.991 -8.593 -0.200 1.00 93.31 72 TRP A N 1
ATOM 581 C CA . TRP A 1 72 ? -8.580 -7.196 -0.045 1.00 93.31 72 TRP A CA 1
ATOM 582 C C . TRP A 1 72 ? -9.745 -6.252 0.277 1.00 93.31 72 TRP A C 1
ATOM 584 O O . TRP A 1 72 ? -9.544 -5.052 0.461 1.00 93.31 72 TRP A O 1
ATOM 594 N N . GLU A 1 73 ? -10.975 -6.761 0.365 1.00 94.62 73 GLU A N 1
ATOM 595 C CA . GLU A 1 73 ? -12.096 -5.969 0.859 1.00 94.62 73 GLU A CA 1
ATOM 596 C C . GLU A 1 73 ? -11.950 -5.706 2.360 1.00 94.62 73 GLU A C 1
ATOM 598 O O . GLU A 1 73 ? -11.611 -6.599 3.136 1.00 94.62 73 GLU A O 1
ATOM 603 N N . LEU A 1 74 ? -12.295 -4.490 2.793 1.00 94.88 74 LEU A N 1
ATOM 604 C CA . LEU A 1 74 ? -12.139 -4.052 4.183 1.00 94.88 74 LEU A CA 1
ATOM 605 C C . LEU A 1 74 ? -12.775 -5.013 5.204 1.00 94.88 74 LEU A C 1
ATOM 607 O O . LEU A 1 74 ? -12.223 -5.233 6.277 1.00 94.88 74 LEU A O 1
ATOM 611 N N . GLY A 1 75 ? -13.932 -5.598 4.876 1.00 96.50 75 GLY A N 1
ATOM 612 C CA . GLY A 1 75 ? -14.608 -6.561 5.747 1.00 96.50 75 GLY A CA 1
ATOM 613 C C . GLY A 1 75 ? -13.859 -7.890 5.891 1.00 96.50 75 GLY A C 1
ATOM 614 O O . GLY A 1 75 ? -13.904 -8.492 6.962 1.00 96.50 75 GLY A O 1
ATOM 615 N N . SER A 1 76 ? -13.169 -8.343 4.841 1.00 95.69 76 SER A N 1
ATOM 616 C CA . SER A 1 76 ? -12.316 -9.536 4.880 1.00 95.69 76 SER A CA 1
ATOM 617 C C . SER A 1 76 ? -11.023 -9.257 5.635 1.00 95.69 76 SER A C 1
ATOM 619 O O . SER A 1 76 ? -10.688 -10.005 6.552 1.00 95.69 76 SER A O 1
ATOM 621 N N . LEU A 1 77 ? -10.382 -8.122 5.343 1.00 95.56 77 LEU A N 1
ATOM 622 C CA . LEU A 1 77 ? -9.172 -7.679 6.035 1.00 95.56 77 LEU A CA 1
ATOM 623 C C . LEU A 1 77 ? -9.392 -7.544 7.545 1.00 95.56 77 LEU A C 1
ATOM 625 O O . LEU A 1 77 ? -8.613 -8.079 8.323 1.00 95.56 77 LEU A O 1
ATOM 629 N N . LEU A 1 78 ? -10.482 -6.906 7.979 1.00 96.56 78 LEU A N 1
ATOM 630 C CA . LEU A 1 78 ? -10.794 -6.770 9.407 1.00 96.56 78 LEU A CA 1
ATOM 631 C C . LEU A 1 78 ? -11.082 -8.107 10.094 1.00 96.56 78 LEU A C 1
ATOM 633 O O . LEU A 1 78 ? -10.779 -8.264 11.272 1.00 96.56 78 LEU A O 1
ATOM 637 N N . ARG A 1 79 ? -11.681 -9.065 9.380 1.00 96.12 79 ARG A N 1
ATOM 638 C CA . ARG A 1 79 ? -12.008 -10.384 9.934 1.00 96.12 79 ARG A CA 1
ATOM 639 C C . ARG A 1 79 ? -10.763 -11.243 10.136 1.00 96.12 79 ARG A C 1
ATOM 641 O O . ARG A 1 79 ? -10.701 -11.982 11.110 1.00 96.12 79 ARG A O 1
ATOM 648 N N . GLU A 1 80 ? -9.824 -11.184 9.197 1.00 94.56 80 GLU A N 1
ATOM 649 C CA . GLU A 1 80 ? -8.623 -12.029 9.192 1.00 94.56 80 GLU A CA 1
ATOM 650 C C . GLU A 1 80 ? -7.431 -11.370 9.901 1.00 94.56 80 GLU A C 1
ATOM 652 O O . GLU A 1 80 ? -6.634 -12.067 10.523 1.00 94.56 80 GLU A O 1
ATOM 657 N N . TYR A 1 81 ? -7.323 -10.041 9.832 1.00 95.44 81 TYR A N 1
ATOM 658 C CA . TYR A 1 81 ? -6.143 -9.272 10.243 1.00 95.44 81 TYR A CA 1
ATOM 659 C C . TYR A 1 81 ? -6.485 -8.079 11.147 1.00 95.44 81 TYR A C 1
ATOM 661 O O . TYR A 1 81 ? -5.693 -7.149 11.255 1.00 95.44 81 TYR A O 1
ATOM 669 N N . GLY A 1 82 ? -7.653 -8.069 11.801 1.00 96.50 82 GLY A N 1
ATOM 670 C CA . GLY A 1 82 ? -8.077 -6.960 12.668 1.00 96.50 82 GLY A CA 1
ATOM 671 C C . GLY A 1 82 ? -7.070 -6.614 13.772 1.00 96.50 82 GLY A C 1
ATOM 672 O O . GLY A 1 82 ? -6.824 -5.433 14.013 1.00 96.50 82 GLY A O 1
ATOM 673 N N . ASP A 1 83 ? -6.443 -7.631 14.365 1.00 96.94 83 ASP A N 1
ATOM 674 C CA . ASP A 1 83 ? -5.431 -7.496 15.423 1.00 96.94 83 ASP A CA 1
ATOM 675 C C . ASP A 1 83 ? -3.993 -7.351 14.887 1.00 96.94 83 ASP A C 1
ATOM 677 O O . ASP A 1 83 ? -3.050 -7.276 15.671 1.00 96.94 83 ASP A O 1
ATOM 681 N N . ALA A 1 84 ? -3.794 -7.336 13.563 1.00 95.19 84 ALA A N 1
ATOM 682 C CA . ALA A 1 84 ? -2.466 -7.159 12.984 1.00 95.19 84 ALA A CA 1
ATOM 683 C C . ALA A 1 84 ? -1.981 -5.722 13.201 1.00 95.19 84 ALA A C 1
ATOM 685 O O . ALA A 1 84 ? -2.668 -4.772 12.820 1.00 95.19 84 ALA A O 1
ATOM 686 N N . GLU A 1 85 ? -0.798 -5.580 13.794 1.00 95.31 85 GLU A N 1
ATOM 687 C CA . GLU A 1 85 ? -0.092 -4.308 13.941 1.00 95.31 85 GLU A CA 1
ATOM 688 C C . GLU A 1 85 ? 0.472 -3.871 12.590 1.00 95.31 85 GLU A C 1
ATOM 690 O O . GLU A 1 85 ? 1.215 -4.621 11.958 1.00 95.31 85 GLU A O 1
ATOM 695 N N . LEU A 1 86 ? 0.104 -2.666 12.157 1.00 95.62 86 LEU A N 1
ATOM 696 C CA . LEU A 1 86 ? 0.546 -2.067 10.902 1.00 95.62 86 LEU A CA 1
A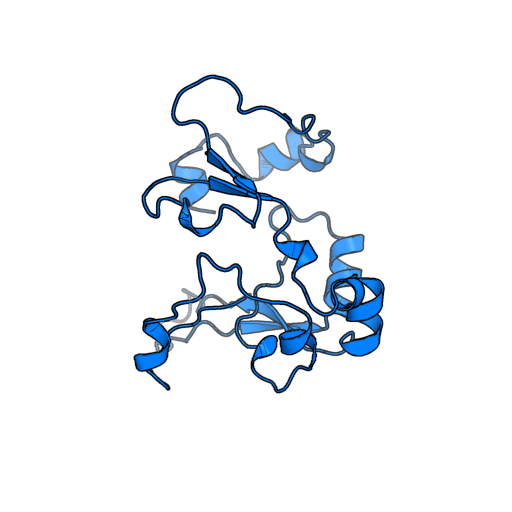TOM 697 C C . LEU A 1 86 ? 1.241 -0.739 11.174 1.00 95.62 86 LEU A C 1
ATOM 699 O O . LEU A 1 86 ? 0.785 0.041 12.015 1.00 95.62 86 LEU A O 1
ATOM 703 N N . VAL A 1 87 ? 2.308 -0.451 10.437 1.00 95.31 87 VAL A N 1
ATOM 704 C CA . VAL A 1 87 ? 3.010 0.836 10.492 1.00 95.31 87 VAL A CA 1
ATOM 705 C C . VAL A 1 87 ? 2.093 1.951 9.983 1.00 95.31 87 VAL A C 1
ATOM 707 O O . VAL A 1 87 ? 1.610 1.921 8.852 1.00 95.31 87 VAL A O 1
ATOM 710 N N . VAL A 1 88 ? 1.858 2.960 10.825 1.00 95.69 88 VAL A N 1
ATOM 711 C CA . VAL A 1 88 ? 1.018 4.140 10.535 1.00 95.69 88 VAL A CA 1
ATOM 712 C C . VAL A 1 88 ? 1.800 5.459 10.527 1.00 95.69 88 VAL A C 1
ATOM 714 O O . VAL A 1 88 ? 1.226 6.538 10.352 1.00 95.69 88 VAL A O 1
ATOM 717 N N . GLY A 1 89 ? 3.111 5.381 10.751 1.00 91.56 89 GLY A N 1
ATOM 718 C CA . GLY A 1 89 ? 4.026 6.512 10.799 1.00 91.56 89 GLY A CA 1
ATOM 719 C C . GLY A 1 89 ? 5.383 6.105 11.364 1.00 91.56 89 GLY A C 1
ATOM 720 O O . GLY A 1 89 ? 5.647 4.929 11.598 1.00 91.56 89 GLY A O 1
ATOM 721 N N . ALA A 1 90 ? 6.237 7.091 11.615 1.00 86.50 90 ALA A N 1
ATOM 722 C CA . ALA A 1 90 ? 7.515 6.884 12.277 1.00 86.50 90 ALA A CA 1
ATOM 723 C C . ALA A 1 90 ? 7.812 8.058 13.214 1.00 86.50 90 ALA A C 1
ATOM 725 O O . ALA A 1 90 ? 7.373 9.186 12.961 1.00 86.50 90 ALA A O 1
ATOM 726 N N . THR A 1 91 ? 8.526 7.800 14.307 1.00 81.19 91 THR A N 1
ATOM 727 C CA . THR A 1 91 ? 8.966 8.854 15.220 1.00 81.19 91 THR A CA 1
ATOM 728 C C . THR A 1 91 ? 10.087 9.660 14.572 1.00 81.19 91 THR A C 1
ATOM 730 O O . THR A 1 91 ? 10.973 9.108 13.914 1.00 81.19 91 THR A O 1
ATOM 733 N N . SER A 1 92 ? 10.060 10.979 14.748 1.00 68.81 92 SER A N 1
ATOM 734 C CA . SER A 1 92 ? 11.266 11.776 14.534 1.00 68.81 92 SER A CA 1
ATOM 735 C C . SER A 1 92 ? 12.167 11.597 15.756 1.00 68.81 92 SER A C 1
ATOM 737 O O . SER A 1 92 ? 11.633 11.609 16.868 1.00 68.81 92 SER A O 1
ATOM 739 N N . PRO A 1 93 ? 13.495 11.466 15.598 1.00 61.72 93 PRO A N 1
ATOM 740 C CA . PRO A 1 93 ? 14.394 11.730 16.714 1.00 61.72 93 PRO A CA 1
ATOM 741 C C . PRO A 1 93 ? 14.082 13.130 17.252 1.00 61.72 93 PRO A C 1
ATOM 743 O O . PRO A 1 93 ? 13.945 14.075 16.470 1.00 61.72 93 PRO A O 1
ATOM 746 N N . GLU A 1 94 ? 13.872 13.252 18.560 1.00 60.19 94 GLU A N 1
ATOM 747 C CA . GLU A 1 94 ? 13.646 14.552 19.187 1.00 60.19 94 GLU A CA 1
ATOM 748 C C . GLU A 1 94 ? 14.885 15.429 18.944 1.00 60.19 94 GLU A C 1
ATOM 750 O O . GLU A 1 94 ? 16.006 15.022 19.236 1.00 60.19 94 GLU A O 1
ATOM 755 N N . GLU A 1 95 ? 14.699 16.620 18.363 1.00 52.22 95 GLU A N 1
ATOM 756 C CA . GLU A 1 95 ? 15.794 17.559 18.052 1.00 52.22 95 GLU A CA 1
ATOM 757 C C . GLU A 1 95 ? 16.386 18.221 19.321 1.00 52.22 95 GLU A C 1
ATOM 759 O O . GLU A 1 95 ? 17.362 18.962 19.217 1.00 52.22 95 GLU A O 1
ATOM 764 N N . ASP A 1 96 ? 15.822 17.951 20.507 1.00 48.78 96 ASP A N 1
ATOM 765 C CA . ASP A 1 96 ? 16.022 18.758 21.719 1.00 48.78 96 ASP A CA 1
ATOM 766 C C . ASP A 1 96 ? 16.829 18.073 22.846 1.00 48.78 96 ASP A C 1
ATOM 768 O O . ASP A 1 96 ? 17.104 18.713 23.864 1.00 48.78 96 ASP A O 1
ATOM 772 N N . GLU A 1 97 ? 17.278 16.822 22.687 1.00 51.66 97 GLU A N 1
ATOM 773 C CA . GLU A 1 97 ? 18.250 16.222 23.617 1.00 51.66 97 GLU A CA 1
ATOM 774 C C . GLU A 1 97 ? 19.681 16.386 23.075 1.00 51.66 97 GLU A C 1
ATOM 776 O O . GLU A 1 97 ? 20.180 15.564 22.303 1.00 51.66 97 GLU A O 1
ATOM 781 N N . GLU A 1 98 ? 20.357 17.472 23.487 1.00 48.19 98 GLU A N 1
ATOM 782 C CA . GLU A 1 98 ? 21.807 17.658 23.313 1.00 48.19 98 GLU A CA 1
ATOM 783 C C . GLU A 1 98 ? 22.557 16.432 23.871 1.00 48.19 98 GLU A C 1
ATOM 785 O O . GLU A 1 98 ? 22.836 16.340 25.067 1.00 48.19 98 GLU A O 1
ATOM 790 N N . GLY A 1 99 ? 22.896 15.485 22.991 1.00 51.41 99 GLY A N 1
ATOM 791 C CA . GLY A 1 99 ? 23.732 14.325 23.308 1.00 51.41 99 GLY A CA 1
ATOM 792 C C . GLY A 1 99 ? 23.102 12.946 23.098 1.00 51.41 99 GLY A C 1
ATOM 793 O O . GLY A 1 99 ? 23.765 11.960 23.416 1.00 51.41 99 GLY A O 1
ATOM 794 N N . GLY A 1 100 ? 21.882 12.841 22.564 1.00 47.12 100 GLY A N 1
ATOM 795 C CA . GLY A 1 100 ? 21.322 11.553 22.147 1.00 47.12 100 GLY A CA 1
ATOM 796 C C . GLY A 1 100 ? 21.972 11.058 20.852 1.00 47.12 100 GLY A C 1
ATOM 797 O O . GLY A 1 100 ? 21.970 11.781 19.856 1.00 47.12 100 GLY A O 1
ATOM 798 N N . ASP A 1 101 ? 22.542 9.847 20.867 1.00 48.69 101 ASP A N 1
ATOM 799 C CA . ASP A 1 101 ? 22.967 9.106 19.667 1.00 48.69 101 ASP A CA 1
ATOM 800 C C . ASP A 1 101 ? 21.915 9.224 18.553 1.00 48.69 101 ASP A C 1
ATOM 802 O O . ASP A 1 101 ? 20.735 9.321 18.873 1.00 48.69 101 ASP A O 1
ATOM 806 N N . GLU A 1 102 ? 22.330 9.194 17.277 1.00 52.53 102 GLU A N 1
ATOM 807 C CA . GLU A 1 102 ? 21.475 9.181 16.073 1.00 52.53 102 GLU A CA 1
ATOM 808 C C . GLU A 1 102 ? 20.255 8.251 16.243 1.00 52.53 102 GLU A C 1
ATOM 810 O O . GLU A 1 102 ? 20.280 7.081 15.858 1.00 52.53 102 GLU A O 1
ATOM 815 N N . ALA A 1 103 ? 19.189 8.741 16.879 1.00 56.53 103 ALA A N 1
ATOM 816 C CA . ALA A 1 103 ? 18.099 7.888 17.308 1.00 56.53 103 ALA A CA 1
ATOM 817 C C . ALA A 1 103 ? 17.318 7.517 16.053 1.00 56.53 103 ALA A C 1
ATOM 819 O O . ALA A 1 103 ? 16.668 8.354 15.423 1.00 56.53 103 ALA A O 1
ATOM 820 N N . ALA A 1 104 ? 17.466 6.259 15.641 1.00 64.00 104 ALA A N 1
ATOM 821 C CA . ALA A 1 104 ? 16.807 5.725 14.467 1.00 64.00 104 ALA A CA 1
ATOM 822 C C . ALA A 1 104 ? 15.302 6.015 14.550 1.00 64.00 104 ALA A C 1
ATOM 824 O O . ALA A 1 104 ? 14.674 5.817 15.590 1.00 64.00 104 ALA A O 1
ATOM 825 N N . SER A 1 105 ? 14.731 6.502 13.448 1.00 72.88 105 SER A N 1
ATOM 826 C CA . SER A 1 105 ? 13.288 6.691 13.326 1.00 72.88 105 SER A CA 1
ATOM 827 C C . SER A 1 105 ? 12.598 5.350 13.573 1.00 72.88 105 SER A C 1
ATOM 829 O O . SER A 1 105 ? 12.836 4.388 12.841 1.00 72.88 105 SER A O 1
ATOM 831 N N . MET A 1 106 ? 11.790 5.267 14.631 1.00 83.62 106 MET A N 1
ATOM 832 C CA . MET A 1 106 ? 11.121 4.026 15.013 1.00 83.62 106 MET A CA 1
ATOM 833 C C . MET A 1 106 ? 9.722 3.986 14.398 1.00 83.62 106 MET A C 1
ATOM 835 O O . MET A 1 106 ? 9.008 4.992 14.472 1.00 83.62 106 MET A O 1
ATOM 839 N N . PRO A 1 107 ? 9.292 2.854 13.814 1.00 88.69 107 PRO A N 1
ATOM 840 C CA . PRO A 1 107 ? 7.937 2.727 13.300 1.00 88.69 107 PRO A CA 1
ATOM 841 C C . PRO A 1 107 ? 6.921 2.891 14.432 1.00 88.69 107 PRO A C 1
ATOM 843 O O . PRO A 1 107 ? 7.064 2.324 15.516 1.00 88.69 107 PRO A O 1
ATOM 846 N N . VAL A 1 108 ? 5.875 3.662 14.161 1.00 92.38 108 VAL A N 1
ATOM 847 C CA . VAL A 1 108 ? 4.689 3.761 15.012 1.00 92.38 108 VAL A CA 1
ATOM 848 C C . VAL A 1 108 ? 3.650 2.818 14.427 1.00 92.38 108 VAL A C 1
ATOM 850 O O . VAL A 1 108 ? 3.283 2.976 13.262 1.00 92.38 108 VAL A O 1
ATOM 853 N N . THR A 1 109 ? 3.175 1.854 15.216 1.00 95.56 109 THR A N 1
ATOM 854 C CA . THR A 1 109 ? 2.195 0.860 14.764 1.00 95.56 109 THR A CA 1
ATOM 855 C C . THR A 1 109 ? 0.825 1.062 15.402 1.00 95.56 109 THR A C 1
ATOM 857 O O . THR A 1 109 ? 0.680 1.733 16.428 1.00 95.56 109 THR A O 1
ATOM 860 N N . MET A 1 110 ? -0.197 0.505 14.760 1.00 97.12 110 MET A N 1
ATOM 861 C CA . MET A 1 110 ? -1.548 0.382 15.296 1.00 97.12 110 MET A CA 1
ATOM 862 C C . MET A 1 110 ? -2.220 -0.854 14.696 1.00 97.12 110 MET A C 1
ATOM 864 O O . MET A 1 110 ? -1.999 -1.167 13.524 1.00 97.12 110 MET A O 1
ATOM 868 N N . THR A 1 111 ? -3.101 -1.515 15.452 1.00 97.88 111 THR A N 1
ATOM 869 C CA . THR A 1 111 ? -3.924 -2.598 14.897 1.00 97.88 111 THR A CA 1
ATOM 870 C C . THR A 1 111 ? -4.773 -2.112 13.720 1.00 97.88 111 THR A C 1
ATOM 872 O O . THR A 1 111 ? -5.284 -0.984 13.730 1.00 97.88 111 THR A O 1
ATOM 875 N N . LEU A 1 112 ? -5.000 -2.961 12.714 1.00 97.25 112 LEU A N 1
ATOM 876 C CA . LEU A 1 112 ? -5.883 -2.622 11.591 1.00 97.25 112 LEU A CA 1
ATOM 877 C C . LEU A 1 112 ? -7.287 -2.212 12.068 1.00 97.25 112 LEU A C 1
ATOM 879 O O . LEU A 1 112 ? -7.887 -1.274 11.529 1.00 97.25 112 LEU A O 1
ATOM 883 N N . GLN A 1 113 ? -7.817 -2.883 13.094 1.00 98.25 113 GLN A N 1
ATOM 884 C CA . GLN A 1 113 ? -9.088 -2.510 13.707 1.00 98.25 113 GLN A CA 1
ATOM 885 C C . GLN A 1 113 ? -9.026 -1.104 14.317 1.00 98.25 113 GLN A C 1
ATOM 887 O O . GLN A 1 113 ? -9.908 -0.285 14.034 1.00 98.25 113 GLN A O 1
ATOM 892 N N . GLY A 1 114 ? -7.982 -0.804 15.095 1.00 98.19 114 GLY A N 1
ATOM 893 C CA . GLY A 1 114 ? -7.758 0.519 15.675 1.00 98.19 114 GLY A CA 1
ATOM 894 C C . GLY A 1 114 ? -7.662 1.602 14.602 1.00 98.19 114 GLY A C 1
ATOM 895 O O . GLY A 1 114 ? -8.334 2.632 14.704 1.00 98.19 114 GLY A O 1
ATOM 896 N N . TYR A 1 115 ? -6.937 1.330 13.512 1.00 97.94 115 TYR A N 1
ATOM 897 C CA . TYR A 1 115 ? -6.855 2.233 12.365 1.00 97.94 115 TYR A CA 1
ATOM 898 C C . TYR A 1 115 ? -8.220 2.502 11.740 1.00 97.94 115 TYR A C 1
ATOM 900 O O . TYR A 1 115 ? -8.557 3.650 11.457 1.00 97.94 115 TYR A O 1
ATOM 908 N N . CYS A 1 116 ? -9.045 1.473 11.553 1.00 97.38 116 CYS A N 1
ATOM 909 C CA . CYS A 1 116 ? -10.379 1.642 10.984 1.00 97.38 116 CYS A CA 1
ATOM 910 C C . CYS A 1 116 ? -11.309 2.447 11.902 1.00 97.38 116 CYS A C 1
ATOM 912 O O . CYS A 1 116 ? -12.125 3.236 11.419 1.00 97.38 116 CYS A O 1
ATOM 914 N N . GLU A 1 117 ? -11.211 2.263 13.219 1.00 97.31 117 GLU A N 1
ATOM 915 C CA . GLU A 1 117 ? -11.953 3.070 14.192 1.00 97.31 117 GLU A CA 1
ATOM 916 C C . GLU A 1 117 ? -11.502 4.533 14.184 1.00 97.31 117 GLU A C 1
ATOM 918 O O . GLU A 1 117 ? -12.351 5.432 14.161 1.00 97.31 117 GLU A O 1
ATOM 923 N N . TYR A 1 118 ? -10.189 4.765 14.131 1.00 96.50 118 TYR A N 1
ATOM 924 C CA . TYR A 1 118 ? -9.584 6.080 13.947 1.00 96.50 118 TYR A CA 1
ATOM 925 C C . TYR A 1 118 ? -10.072 6.741 12.647 1.00 96.50 118 TYR A C 1
ATOM 927 O O . TYR A 1 118 ? -10.678 7.813 12.688 1.00 96.50 118 TYR A O 1
ATOM 935 N N . ALA A 1 119 ? -9.911 6.076 11.501 1.00 94.56 119 ALA A N 1
ATOM 936 C CA . ALA A 1 119 ? -10.225 6.609 10.176 1.00 94.56 119 ALA A CA 1
ATOM 937 C C . ALA A 1 119 ? -11.706 6.996 10.018 1.00 94.56 119 ALA A C 1
ATOM 939 O O . ALA A 1 119 ? -12.026 7.951 9.314 1.00 94.56 119 ALA A O 1
ATOM 940 N N . ARG A 1 120 ? -12.619 6.298 10.708 1.00 94.06 120 ARG A N 1
ATOM 941 C CA . ARG A 1 120 ? -14.059 6.623 10.720 1.00 94.06 120 ARG A CA 1
ATOM 942 C C . ARG A 1 120 ? -14.400 7.896 11.497 1.00 94.06 120 ARG A C 1
ATOM 944 O O . ARG A 1 120 ? -15.475 8.454 11.283 1.00 94.06 120 ARG A O 1
ATOM 951 N N . ARG A 1 121 ? -13.553 8.313 12.443 1.00 92.31 121 ARG A N 1
ATOM 952 C CA . ARG A 1 121 ? -13.839 9.402 13.397 1.00 92.31 121 ARG A CA 1
ATOM 953 C C . ARG A 1 121 ? -12.933 10.620 13.224 1.00 92.31 121 ARG A C 1
ATOM 955 O O . ARG A 1 121 ? -13.311 11.700 13.678 1.00 92.31 121 ARG A O 1
ATOM 962 N N . GLN A 1 122 ? -11.761 10.442 12.614 1.00 86.94 122 GLN A N 1
ATOM 963 C CA . GLN A 1 122 ? -10.729 11.469 12.505 1.00 86.94 122 GLN A CA 1
ATOM 964 C C . GLN A 1 122 ? -11.203 12.711 11.740 1.00 86.94 122 GLN A C 1
ATOM 966 O O . GLN A 1 122 ? -12.109 12.652 10.902 1.00 86.94 122 GLN A O 1
ATOM 971 N N . ARG A 1 123 ? -10.579 13.850 12.054 1.00 82.75 123 ARG A N 1
ATOM 972 C CA . ARG A 1 123 ? -10.754 15.137 11.357 1.00 82.75 123 ARG A CA 1
ATOM 973 C C . ARG A 1 123 ? -9.410 15.841 11.163 1.00 82.75 123 ARG A C 1
ATOM 975 O O . ARG A 1 123 ? -9.347 17.068 11.199 1.00 82.75 123 ARG A O 1
ATOM 982 N N . ASP A 1 124 ? -8.350 15.057 11.043 1.00 80.00 124 ASP A N 1
ATOM 983 C CA . ASP A 1 124 ? -6.981 15.549 11.104 1.00 80.00 124 ASP A CA 1
ATOM 984 C C . ASP A 1 124 ? -6.582 16.182 9.766 1.00 80.00 124 ASP A C 1
ATOM 986 O O . ASP A 1 124 ? -6.963 15.703 8.698 1.00 80.00 124 ASP A O 1
ATOM 990 N N . ASP A 1 125 ? -5.770 17.241 9.809 1.00 74.69 125 ASP A N 1
ATOM 991 C CA . ASP A 1 125 ? -5.234 17.874 8.591 1.00 74.69 125 ASP A CA 1
ATOM 992 C C . ASP A 1 125 ? -4.254 16.946 7.851 1.00 74.69 125 ASP A C 1
ATOM 994 O O . ASP A 1 125 ? -4.084 17.015 6.633 1.00 74.69 125 ASP A O 1
ATOM 998 N N . CYS A 1 126 ? -3.555 16.102 8.610 1.00 77.25 126 CYS A N 1
ATOM 999 C CA . CYS A 1 126 ? -2.629 15.086 8.125 1.00 77.25 126 CYS A CA 1
ATOM 1000 C C . CYS A 1 126 ? -2.945 13.779 8.862 1.00 77.25 126 CYS A C 1
ATOM 1002 O O . CYS A 1 126 ? -2.270 13.478 9.847 1.00 77.25 126 CYS A O 1
ATOM 1004 N N . PRO A 1 127 ? -3.996 13.052 8.438 1.00 89.38 127 PRO A N 1
ATOM 1005 C CA . PRO A 1 127 ? -4.388 11.813 9.087 1.00 89.38 127 PRO A CA 1
ATOM 1006 C C . PRO A 1 127 ? -3.259 10.784 9.082 1.00 89.38 127 PRO A C 1
ATOM 1008 O O . PRO A 1 127 ? -2.437 10.766 8.161 1.00 89.38 127 PRO A O 1
ATOM 1011 N N . LEU A 1 128 ? -3.260 9.897 10.077 1.00 91.81 128 LEU A N 1
ATOM 1012 C CA . LEU A 1 128 ? -2.407 8.713 10.071 1.00 91.81 128 LEU A CA 1
ATOM 1013 C C . LEU A 1 128 ? -2.688 7.881 8.816 1.00 91.81 128 LEU A C 1
ATOM 1015 O O . LEU A 1 128 ? -3.836 7.761 8.364 1.00 91.81 128 LEU A O 1
ATOM 1019 N N . TYR A 1 129 ? -1.642 7.273 8.269 1.00 94.31 129 TYR A N 1
ATOM 1020 C CA . TYR A 1 129 ? -1.724 6.506 7.036 1.00 94.31 129 TYR A CA 1
ATOM 1021 C C . TYR A 1 129 ? -0.970 5.197 7.200 1.00 94.31 129 TYR A C 1
ATOM 1023 O O . TYR A 1 129 ? 0.214 5.220 7.520 1.00 94.31 129 TYR A O 1
ATOM 1031 N N . ILE A 1 130 ? -1.666 4.076 6.993 1.00 95.88 130 ILE A N 1
ATOM 1032 C CA . ILE A 1 130 ? -1.016 2.766 6.945 1.00 95.88 130 ILE A CA 1
ATOM 1033 C C . ILE A 1 130 ? -0.053 2.761 5.756 1.00 95.88 130 ILE A C 1
ATOM 1035 O O . ILE A 1 130 ? -0.466 3.006 4.621 1.00 95.88 130 ILE A O 1
ATOM 1039 N N . PHE A 1 131 ? 1.215 2.484 6.032 1.00 95.19 131 PHE A N 1
ATOM 1040 C CA . PHE A 1 131 ? 2.267 2.343 5.035 1.00 95.19 131 PHE A CA 1
ATOM 1041 C C . PHE A 1 131 ? 3.317 1.371 5.581 1.00 95.19 131 PHE A C 1
ATOM 1043 O O . PHE A 1 131 ? 4.246 1.782 6.274 1.00 95.19 131 PHE A O 1
ATOM 1050 N N . ASP A 1 132 ? 3.117 0.078 5.318 1.00 94.12 132 ASP A N 1
ATOM 1051 C CA . ASP A 1 132 ? 3.827 -1.020 5.981 1.00 94.12 132 ASP A CA 1
ATOM 1052 C C . ASP A 1 132 ? 4.509 -1.928 4.955 1.00 94.12 132 ASP A C 1
ATOM 1054 O O . ASP A 1 132 ? 3.845 -2.591 4.162 1.00 94.12 132 ASP A O 1
ATOM 1058 N N . ASP A 1 133 ? 5.837 -1.972 4.979 1.00 92.50 133 ASP A N 1
ATOM 1059 C CA . ASP A 1 133 ? 6.650 -2.772 4.062 1.00 92.50 133 ASP A CA 1
ATOM 1060 C C . ASP A 1 133 ? 6.846 -4.232 4.479 1.00 92.50 133 ASP A C 1
ATOM 1062 O O . ASP A 1 133 ? 7.395 -5.028 3.716 1.00 92.50 133 ASP A O 1
ATOM 1066 N N . THR A 1 134 ? 6.380 -4.609 5.667 1.00 90.06 134 THR A N 1
ATOM 1067 C CA . THR A 1 134 ? 6.661 -5.908 6.296 1.00 90.06 134 THR A CA 1
ATOM 1068 C C . THR A 1 134 ? 5.426 -6.796 6.443 1.00 90.06 134 THR A C 1
ATOM 1070 O O . THR A 1 134 ? 5.541 -8.014 6.632 1.00 90.06 134 THR A O 1
ATOM 1073 N N . PHE A 1 135 ? 4.226 -6.226 6.308 1.00 91.19 135 PHE A N 1
ATOM 1074 C CA . PHE A 1 135 ? 2.963 -6.932 6.518 1.00 91.19 135 PHE A CA 1
ATOM 1075 C C . PHE A 1 135 ? 2.825 -8.189 5.645 1.00 91.19 135 PHE A C 1
ATOM 1077 O O . PHE A 1 135 ? 2.387 -9.245 6.109 1.00 91.19 135 PHE A O 1
ATOM 1084 N N . LEU A 1 136 ? 3.247 -8.108 4.380 1.00 89.88 136 LEU A N 1
ATOM 1085 C CA . LEU A 1 136 ? 3.192 -9.228 3.435 1.00 89.88 136 LEU A CA 1
ATOM 1086 C C . LEU A 1 136 ? 4.389 -10.190 3.539 1.00 89.88 136 LEU A C 1
ATOM 1088 O O . LEU A 1 136 ? 4.357 -11.261 2.927 1.00 89.88 136 LEU A O 1
ATOM 1092 N N . ASP A 1 137 ? 5.427 -9.845 4.302 1.00 81.69 137 ASP A N 1
ATOM 1093 C CA . ASP A 1 137 ? 6.625 -10.675 4.505 1.00 81.69 137 ASP A CA 1
ATOM 1094 C C . ASP A 1 137 ? 6.394 -11.739 5.593 1.00 81.69 137 ASP A C 1
ATOM 1096 O O . ASP A 1 137 ? 6.950 -12.836 5.534 1.00 81.69 137 ASP A O 1
ATOM 1100 N N . SER A 1 138 ? 5.499 -11.460 6.544 1.00 66.69 138 SER A N 1
ATOM 1101 C CA . SER A 1 138 ? 5.264 -12.247 7.766 1.00 66.69 138 SER A CA 1
ATOM 1102 C C . SER A 1 138 ? 4.440 -13.532 7.562 1.00 66.69 138 SER A C 1
ATOM 1104 O O . SER A 1 138 ? 3.587 -13.875 8.379 1.00 66.69 138 SER A O 1
ATOM 1106 N N . GLY A 1 139 ? 4.625 -14.245 6.445 1.00 69.25 139 GLY A N 1
ATOM 1107 C CA . GLY A 1 139 ? 3.838 -15.449 6.125 1.00 69.25 139 GLY A CA 1
ATOM 1108 C C . GLY A 1 139 ? 2.343 -15.164 5.917 1.00 69.25 139 GLY A C 1
ATOM 1109 O O . GLY A 1 139 ? 1.512 -16.073 5.978 1.00 69.25 139 GLY A O 1
ATOM 1110 N N . CYS A 1 140 ? 1.995 -13.897 5.678 1.00 84.06 140 CYS A N 1
ATOM 1111 C CA . CYS A 1 140 ? 0.633 -13.443 5.469 1.00 84.06 140 CYS A CA 1
ATOM 1112 C C . CYS A 1 140 ? 0.069 -14.064 4.186 1.00 84.06 140 CYS A C 1
ATOM 1114 O O . CYS A 1 140 ? 0.536 -13.796 3.077 1.00 84.06 140 CYS A O 1
ATOM 1116 N N . SER A 1 141 ? -0.974 -14.885 4.318 1.00 89.19 141 SER A N 1
ATOM 1117 C CA . SER A 1 141 ? -1.611 -15.543 3.170 1.00 89.19 141 SER A CA 1
ATOM 1118 C C . SER A 1 141 ? -2.246 -14.557 2.180 1.00 89.19 141 SER A C 1
ATOM 1120 O O . SER A 1 141 ? -2.595 -14.959 1.069 1.00 89.19 141 SER A O 1
ATOM 1122 N N . LEU A 1 142 ? -2.391 -13.278 2.545 1.00 91.56 142 LEU A N 1
ATOM 1123 C CA . LEU A 1 142 ? -2.822 -12.205 1.649 1.00 91.56 142 LEU A CA 1
ATOM 1124 C C . LEU A 1 142 ? -1.812 -11.942 0.519 1.00 91.56 142 LEU A C 1
ATOM 1126 O O . LEU A 1 142 ? -2.209 -11.517 -0.564 1.00 91.56 142 LEU A O 1
ATOM 1130 N N . ALA A 1 143 ? -0.531 -12.281 0.710 1.00 90.19 143 ALA A N 1
ATOM 1131 C CA . ALA A 1 143 ? 0.481 -12.166 -0.340 1.00 90.19 143 ALA A CA 1
ATOM 1132 C C . ALA A 1 143 ? 0.138 -13.002 -1.590 1.00 90.19 143 ALA A C 1
ATOM 1134 O O . ALA A 1 143 ? 0.497 -12.625 -2.699 1.00 90.19 143 ALA A O 1
ATOM 1135 N N . GLY A 1 144 ? -0.597 -14.109 -1.422 1.00 91.50 144 GLY A N 1
ATOM 1136 C CA . GLY A 1 144 ? -1.093 -14.937 -2.527 1.00 91.50 144 GLY A CA 1
ATOM 1137 C C . GLY A 1 144 ? -2.426 -14.475 -3.127 1.00 91.50 144 GLY A C 1
ATOM 1138 O O . GLY A 1 144 ? -2.893 -15.076 -4.089 1.00 91.50 144 GLY A O 1
ATOM 1139 N N . ALA A 1 145 ? -3.060 -13.442 -2.566 1.00 93.75 145 ALA A N 1
ATOM 1140 C CA . ALA A 1 145 ? -4.359 -12.939 -3.014 1.00 93.75 145 ALA A CA 1
ATOM 1141 C C . ALA A 1 145 ? -4.248 -11.866 -4.114 1.00 93.75 145 ALA A C 1
ATOM 1143 O O . ALA A 1 145 ? -5.263 -11.484 -4.694 1.00 93.75 145 ALA A O 1
ATOM 1144 N N . TYR A 1 146 ? -3.033 -11.397 -4.422 1.00 93.44 146 TYR A N 1
ATOM 1145 C CA . TYR A 1 146 ? -2.755 -10.471 -5.521 1.00 93.44 146 TYR A CA 1
ATOM 1146 C C . TYR A 1 146 ? -1.644 -11.002 -6.429 1.00 93.44 146 TYR A C 1
ATOM 1148 O O . TYR A 1 146 ? -0.881 -11.895 -6.065 1.00 93.44 146 TYR A O 1
ATOM 1156 N N . SER A 1 147 ? -1.548 -10.436 -7.628 1.00 91.69 147 SER A N 1
ATOM 1157 C CA . SER A 1 147 ? -0.492 -10.747 -8.588 1.00 91.69 147 SER A CA 1
ATOM 1158 C C . SER A 1 147 ? 0.161 -9.467 -9.086 1.00 91.69 147 SER A C 1
ATOM 1160 O O . SER A 1 147 ? -0.516 -8.457 -9.306 1.00 91.69 147 SER A O 1
ATOM 1162 N N . ARG A 1 148 ? 1.476 -9.515 -9.320 1.00 91.56 148 ARG A N 1
ATOM 1163 C CA . ARG A 1 148 ? 2.183 -8.422 -9.996 1.00 91.56 148 ARG A CA 1
ATOM 1164 C C . ARG A 1 148 ? 1.683 -8.292 -11.444 1.00 91.56 148 ARG A C 1
ATOM 1166 O O . ARG A 1 148 ? 1.500 -9.321 -12.098 1.00 91.56 148 ARG A O 1
ATOM 1173 N N . PRO A 1 149 ? 1.467 -7.069 -11.958 1.00 91.25 149 PRO A N 1
ATOM 1174 C CA . PRO A 1 149 ? 1.139 -6.867 -13.366 1.00 91.25 149 PRO A CA 1
ATOM 1175 C C . PRO A 1 149 ? 2.269 -7.379 -14.278 1.00 91.25 149 PRO A C 1
ATOM 1177 O O . PRO A 1 149 ? 3.433 -7.286 -13.884 1.00 91.25 149 PRO A O 1
ATOM 1180 N N . PRO A 1 150 ? 1.973 -7.846 -15.507 1.00 89.81 150 PRO A N 1
ATOM 1181 C CA . PRO A 1 150 ? 2.994 -8.389 -16.409 1.00 89.81 150 PRO A CA 1
ATOM 1182 C C . PRO A 1 150 ? 4.139 -7.419 -16.740 1.00 89.81 150 PRO A C 1
ATOM 1184 O O . PRO A 1 150 ? 5.269 -7.857 -16.901 1.00 89.81 150 PRO A O 1
ATOM 1187 N N . CYS A 1 151 ? 3.879 -6.107 -16.782 1.00 90.62 151 CYS A N 1
ATOM 1188 C CA . CYS A 1 151 ? 4.907 -5.086 -17.026 1.00 90.62 151 CYS A CA 1
ATOM 1189 C C . CYS A 1 151 ? 5.895 -4.884 -15.861 1.00 90.62 151 CYS A C 1
ATOM 1191 O O . CYS A 1 151 ? 6.852 -4.131 -15.999 1.00 90.62 151 CYS A O 1
ATOM 1193 N N . PHE A 1 152 ? 5.660 -5.530 -14.715 1.00 91.00 152 PHE A N 1
ATOM 1194 C CA . PHE A 1 152 ? 6.540 -5.533 -13.542 1.00 91.00 152 PHE A CA 1
ATOM 1195 C C . PHE A 1 152 ? 6.918 -6.970 -13.144 1.00 91.00 152 PHE A C 1
ATOM 1197 O O . PHE A 1 152 ? 7.061 -7.284 -11.958 1.00 91.00 152 PHE A O 1
ATOM 1204 N N . ALA A 1 153 ? 6.985 -7.881 -14.122 1.00 87.38 153 ALA A N 1
ATOM 1205 C CA . ALA A 1 153 ? 7.315 -9.280 -13.876 1.00 87.38 153 ALA A CA 1
ATOM 1206 C C . ALA A 1 153 ? 8.769 -9.445 -13.408 1.00 87.38 153 ALA A C 1
ATOM 1208 O O . ALA A 1 153 ? 9.033 -10.235 -12.494 1.00 87.38 153 ALA A O 1
ATOM 1209 N N . GLU A 1 154 ? 9.693 -8.691 -14.007 1.00 90.69 154 GLU A N 1
ATOM 1210 C CA . GLU A 1 154 ? 11.104 -8.675 -13.645 1.00 90.69 154 GLU A CA 1
ATOM 1211 C C . GLU A 1 154 ? 11.353 -7.883 -12.360 1.00 90.69 154 GLU A C 1
ATOM 1213 O O . GLU A 1 154 ? 10.959 -6.730 -12.207 1.00 90.69 154 GLU A O 1
ATOM 1218 N N . ASP A 1 155 ? 12.092 -8.506 -11.447 1.00 92.69 155 ASP A N 1
ATOM 1219 C CA . ASP A 1 155 ? 12.467 -7.925 -10.167 1.00 92.69 155 ASP A CA 1
ATOM 1220 C C . ASP A 1 155 ? 13.984 -8.020 -9.978 1.00 92.69 155 ASP A C 1
ATOM 1222 O O . ASP A 1 155 ? 14.500 -8.903 -9.293 1.00 92.69 155 ASP A O 1
ATOM 1226 N N . PHE A 1 156 ? 14.724 -7.124 -10.635 1.00 93.50 156 PHE A N 1
ATOM 1227 C CA . PHE A 1 156 ? 16.190 -7.148 -10.605 1.00 93.50 156 PHE A CA 1
ATOM 1228 C C . PHE A 1 156 ? 16.767 -6.882 -9.208 1.00 93.50 156 PHE A C 1
ATOM 1230 O O . PHE A 1 156 ? 17.837 -7.394 -8.881 1.00 93.50 156 PHE A O 1
ATOM 1237 N N . MET A 1 157 ? 16.050 -6.137 -8.360 1.00 94.75 157 MET A N 1
ATOM 1238 C CA . MET A 1 157 ? 16.479 -5.858 -6.985 1.00 94.75 157 MET A CA 1
ATOM 1239 C C . MET A 1 157 ? 16.425 -7.103 -6.093 1.00 94.75 157 MET A C 1
ATOM 1241 O O . MET A 1 157 ? 17.104 -7.142 -5.069 1.00 94.75 157 MET A O 1
ATOM 1245 N N . ALA A 1 158 ? 15.699 -8.155 -6.492 1.00 93.00 158 ALA A N 1
ATOM 1246 C CA . ALA A 1 158 ? 15.726 -9.440 -5.797 1.00 93.00 158 ALA A CA 1
ATOM 1247 C C . ALA A 1 158 ? 17.136 -10.060 -5.738 1.00 93.00 158 ALA A C 1
ATOM 1249 O O . ALA A 1 158 ? 17.441 -10.786 -4.794 1.00 93.00 158 ALA A O 1
ATOM 1250 N N . ALA A 1 159 ? 18.020 -9.741 -6.694 1.00 95.75 159 ALA A N 1
ATOM 1251 C CA . ALA A 1 159 ? 19.404 -10.222 -6.700 1.00 95.75 159 ALA A CA 1
ATOM 1252 C C . ALA A 1 159 ? 20.243 -9.704 -5.514 1.00 95.75 159 ALA A C 1
ATOM 1254 O O . ALA A 1 159 ? 21.302 -10.260 -5.230 1.00 95.75 159 ALA A O 1
ATOM 1255 N N . LEU A 1 160 ? 19.779 -8.659 -4.818 1.00 96.06 160 LEU A N 1
ATOM 1256 C CA . LEU A 1 160 ? 20.450 -8.095 -3.645 1.00 96.06 160 LEU A CA 1
ATOM 1257 C C . LEU A 1 160 ? 20.197 -8.895 -2.355 1.00 96.06 160 LEU A C 1
ATOM 1259 O O . LEU A 1 160 ? 20.873 -8.642 -1.358 1.00 96.06 160 LEU A O 1
ATOM 1263 N N . GLY A 1 161 ? 19.260 -9.853 -2.357 1.00 92.75 161 GLY A N 1
ATOM 1264 C CA . GLY A 1 161 ? 18.941 -10.675 -1.185 1.00 92.75 161 GLY A CA 1
ATOM 1265 C C . GLY A 1 161 ? 18.594 -9.826 0.041 1.00 92.75 161 GLY A C 1
ATOM 1266 O O . GLY A 1 161 ? 17.778 -8.915 -0.049 1.00 92.75 161 GLY A O 1
ATOM 1267 N N . GLU A 1 162 ? 19.260 -10.082 1.166 1.00 90.38 162 GLU A N 1
ATOM 1268 C CA . GLU A 1 162 ? 19.068 -9.351 2.432 1.00 90.38 162 GLU A CA 1
ATOM 1269 C C . GLU A 1 162 ? 19.439 -7.860 2.356 1.00 90.38 162 GLU A C 1
ATOM 1271 O O . GLU A 1 162 ? 19.008 -7.064 3.183 1.00 90.38 162 GLU A O 1
ATOM 1276 N N . CYS A 1 163 ? 20.239 -7.448 1.367 1.00 94.44 163 CYS A N 1
ATOM 1277 C CA . CYS A 1 163 ? 20.587 -6.039 1.159 1.00 94.44 163 CYS A CA 1
ATOM 1278 C C . CYS A 1 163 ? 19.547 -5.290 0.315 1.00 94.44 163 CYS A C 1
ATOM 1280 O O . CYS A 1 163 ? 19.756 -4.127 -0.040 1.00 94.44 163 CYS A O 1
ATOM 1282 N N . ARG A 1 164 ? 18.458 -5.959 -0.068 1.00 94.56 164 ARG A N 1
ATOM 1283 C CA . ARG A 1 164 ? 17.391 -5.370 -0.863 1.00 94.56 164 ARG A CA 1
ATOM 1284 C C . ARG A 1 164 ? 16.640 -4.313 -0.037 1.00 94.56 164 ARG A C 1
ATOM 1286 O O . ARG A 1 164 ? 16.162 -4.629 1.048 1.00 94.56 164 ARG A O 1
ATOM 1293 N N . PRO A 1 165 ? 16.461 -3.088 -0.558 1.00 93.19 165 PRO A N 1
ATOM 1294 C CA . PRO A 1 165 ? 15.609 -2.098 0.092 1.00 93.19 165 PRO A CA 1
ATOM 1295 C C . PRO A 1 165 ? 14.131 -2.534 0.149 1.00 93.19 165 PRO A C 1
ATOM 1297 O O . PRO A 1 165 ? 13.692 -3.346 -0.679 1.00 93.19 165 PRO A O 1
ATOM 1300 N N . PRO A 1 166 ? 13.329 -1.938 1.049 1.00 92.12 166 PRO A N 1
ATOM 1301 C CA . PRO A 1 166 ? 11.873 -2.033 0.998 1.00 92.12 166 PRO A CA 1
ATOM 1302 C C . PRO A 1 166 ? 11.332 -1.739 -0.406 1.00 92.12 166 PRO A C 1
ATOM 1304 O O . PRO A 1 166 ? 11.801 -0.824 -1.088 1.00 92.12 166 PRO A O 1
ATOM 1307 N N . HIS A 1 167 ? 10.388 -2.553 -0.873 1.00 91.81 167 HIS A N 1
ATOM 1308 C CA . HIS A 1 167 ? 9.975 -2.567 -2.286 1.00 91.81 167 HIS A CA 1
ATOM 1309 C C . HIS A 1 167 ? 8.484 -2.851 -2.507 1.00 91.81 167 HIS A C 1
ATOM 1311 O O . HIS A 1 167 ? 8.017 -2.853 -3.647 1.00 91.81 167 HIS A O 1
ATOM 1317 N N . ARG A 1 168 ? 7.747 -3.127 -1.433 1.00 91.06 168 ARG A N 1
ATOM 1318 C CA . ARG A 1 168 ? 6.303 -3.341 -1.412 1.00 91.06 168 ARG A CA 1
ATOM 1319 C C . ARG A 1 168 ? 5.775 -2.730 -0.122 1.00 91.06 168 ARG A C 1
ATOM 1321 O O . ARG A 1 168 ? 6.482 -2.800 0.872 1.00 91.06 168 ARG A O 1
ATOM 1328 N N . TRP A 1 169 ? 4.593 -2.130 -0.183 1.00 92.88 169 TRP A N 1
ATOM 1329 C CA . TRP A 1 169 ? 3.866 -1.506 0.923 1.00 92.88 169 TRP A CA 1
ATOM 1330 C C . TRP A 1 169 ? 2.375 -1.785 0.744 1.00 92.88 169 TRP A C 1
ATOM 1332 O O . TRP A 1 169 ? 1.972 -1.974 -0.433 1.00 92.88 169 TRP A O 1
#

Organism: Alexandrium catenella (NCBI:txid2925)

Secondary structure (DSSP, 8-state):
-HHHHHH-TT--HHHHHHTTGGGSPPPP--SSPPSSS---EEEEGGGGGG--TTS-EEEETGGGG-TTGGGGSHHHHHHHHTT-EEEEEEPPPPTT-TT----PPPEEEEEHHHHHHHHHH---SS------SSTTTSS-GGGGS----GGG---GGGGGGGGPPP---

Foldseek 3Di:
DVVVCVVPVVDDPVVCVVVVVVPDDDPPDDPAPDDDDQGAAEEELVCLVVDDPVHHHHYPCQQVPFQASPCVDLVNCCVPFQQPKFFQDWDDDPPPPPPDDPPPTHTDIDGSVRLVVCVVPDPDPDDGDGDHLCCLVPPPPVVNRHDDRPNPPDDPLVVVPPNRDRDGD